Protein AF-A0A3N5IR25-F1 (afdb_monomer)

Radius of gyration: 18.7 Å; Cα contacts (8 Å, |Δi|>4): 97; chains: 1; bounding box: 36×39×48 Å

Sequence (134 aa):
MNAISKVISGLAAQNAVMKYDGFQNNNVLRTQQRTETNSFHSILKQLDGNADDSLDTRELKLGLEGFITNFIFGRDLNQDQALNAEEAGISTGAFSHLDTDSNRLVDNGEILSEAGRILDGLISILDTNNNKRL

Solvent-accessible surface area (backbone atoms only — not comparable to full-atom values): 7967 Å² total; per-residue (Å²): 134,53,54,52,58,49,49,55,53,47,52,72,69,44,86,72,78,78,83,70,98,67,82,93,58,99,79,49,63,72,56,53,55,53,50,52,54,50,50,53,52,49,50,54,57,68,34,28,79,83,71,76,78,47,45,41,61,64,33,54,48,53,45,49,53,54,50,51,54,52,52,45,66,75,39,29,83,85,69,78,75,32,26,39,66,75,52,62,70,59,57,67,71,58,46,62,65,41,23,77,85,69,79,69,40,40,40,65,67,38,52,48,52,55,54,46,53,52,48,54,54,51,45,66,68,68,32,80,81,73,76,60,52,85

Nearest PDB structures (foldseek):
  8dq2-assembly2_D  TM=6.093E-01  e=2.824E-03  Hansschlegelia quercus
  3igo-assembly1_A  TM=3.830E-01  e=8.411E-01  Cryptosporidium parvum Iowa II

Secondary structure (DSSP, 8-state):
--HHHHHHHHHHH--------S---TTTHHHHHHHHHHHHHHHHHHH-TT-SSS-BHHHHHHHHHHHHHHHHHTT-SS-SSSB-HHHHTS-HHHHHHH-SS-SS-B-HHHHHHHHHHHHHHHHHHH-TTSSSB-

Mean predicted aligned error: 12.43 Å

Foldseek 3Di:
DDPLVVVVVVVVVDPPPPDDPDDDDPVCVVVVVVVVVVVVVVLQVVLPPVPPSWHFPVSVLVSQLVVLQVLQVVQVPVPPQWAAPVSVVDDPVVQVQLPPVVPRTRHSCSSSVVVVVVSVVVQVVVVPVVPRID

Structure (mmCIF, N/CA/C/O backbone):
data_AF-A0A3N5IR25-F1
#
_entry.id   AF-A0A3N5IR25-F1
#
loop_
_atom_site.group_PDB
_atom_site.id
_atom_site.type_symbol
_atom_site.label_atom_id
_atom_site.label_alt_id
_atom_site.label_comp_id
_atom_site.label_asym_id
_atom_site.label_entity_id
_atom_site.label_seq_id
_atom_site.pdbx_PDB_ins_code
_atom_site.Cartn_x
_atom_site.Cartn_y
_atom_site.Cartn_z
_atom_site.occupancy
_atom_site.B_iso_or_equiv
_atom_site.auth_seq_id
_atom_site.auth_comp_id
_atom_site.auth_asym_id
_atom_site.auth_atom_id
_atom_site.pdbx_PDB_model_num
ATOM 1 N N . MET A 1 1 ? 18.162 -0.920 -25.385 1.00 45.53 1 MET A N 1
ATOM 2 C CA . MET A 1 1 ? 16.939 -0.093 -25.286 1.00 45.53 1 MET A CA 1
ATOM 3 C C . MET A 1 1 ? 16.157 -0.619 -24.087 1.00 45.53 1 MET A C 1
ATOM 5 O O . MET A 1 1 ? 15.631 -1.723 -24.190 1.00 45.53 1 MET A O 1
ATOM 9 N N . ASN A 1 2 ? 16.227 0.062 -22.937 1.00 46.88 2 ASN A N 1
ATOM 10 C CA . ASN A 1 2 ? 15.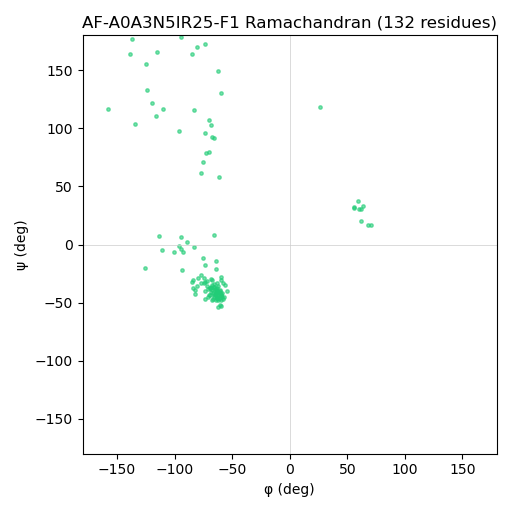586 -0.389 -21.690 1.00 46.88 2 ASN A CA 1
ATOM 11 C C . ASN A 1 2 ? 14.087 -0.029 -21.681 1.00 46.88 2 ASN A C 1
ATOM 13 O O . ASN A 1 2 ? 13.610 0.661 -22.587 1.00 46.88 2 ASN A O 1
ATOM 17 N N . ALA A 1 3 ? 13.336 -0.548 -20.712 1.00 46.53 3 ALA A N 1
ATOM 18 C CA . ALA A 1 3 ? 11.889 -0.383 -20.655 1.00 46.53 3 ALA A CA 1
ATOM 19 C C . ALA A 1 3 ? 11.463 1.079 -20.501 1.00 46.53 3 ALA A C 1
ATOM 21 O O . ALA A 1 3 ? 10.574 1.511 -21.229 1.00 46.53 3 ALA A O 1
ATOM 22 N N . ILE A 1 4 ? 12.172 1.874 -19.694 1.00 43.44 4 ILE A N 1
ATOM 23 C CA . ILE A 1 4 ? 11.947 3.323 -19.587 1.00 43.44 4 ILE A CA 1
ATOM 24 C C . ILE A 1 4 ? 12.136 4.000 -20.951 1.00 43.44 4 ILE A C 1
ATOM 26 O O . ILE A 1 4 ? 11.278 4.753 -21.401 1.00 43.44 4 ILE A O 1
ATOM 30 N N . SER A 1 5 ? 13.189 3.656 -21.693 1.00 45.19 5 SER A N 1
ATOM 31 C CA . SER A 1 5 ? 13.436 4.178 -23.041 1.00 45.19 5 SER A CA 1
ATOM 32 C C . SER A 1 5 ? 12.377 3.721 -24.062 1.00 45.19 5 SER A C 1
ATOM 34 O O . SER A 1 5 ? 11.999 4.506 -24.934 1.00 45.19 5 SER A O 1
ATOM 36 N N . LYS A 1 6 ? 11.832 2.500 -23.937 1.00 54.03 6 LYS A N 1
ATOM 37 C CA . LYS A 1 6 ? 10.699 1.996 -24.745 1.00 54.03 6 LYS A CA 1
ATOM 38 C C . LYS A 1 6 ? 9.363 2.652 -24.382 1.00 54.03 6 LYS A C 1
ATOM 40 O O . LYS A 1 6 ? 8.563 2.901 -25.276 1.00 54.03 6 LYS A O 1
ATOM 45 N N . VAL A 1 7 ? 9.130 2.965 -23.111 1.00 50.38 7 VAL A N 1
ATOM 46 C CA . VAL A 1 7 ? 7.956 3.711 -22.640 1.00 50.38 7 VAL A CA 1
ATOM 47 C C . VAL A 1 7 ? 8.039 5.164 -23.111 1.00 50.38 7 VAL A C 1
ATOM 49 O O . VAL A 1 7 ? 7.074 5.664 -23.673 1.00 50.38 7 VAL A O 1
ATOM 52 N N . ILE A 1 8 ? 9.208 5.810 -23.022 1.00 47.19 8 ILE A N 1
ATOM 53 C CA . ILE A 1 8 ? 9.453 7.165 -23.550 1.00 47.19 8 ILE A CA 1
ATOM 54 C C . ILE A 1 8 ? 9.204 7.223 -25.061 1.00 47.19 8 ILE A C 1
ATOM 56 O O . ILE A 1 8 ? 8.510 8.116 -25.545 1.00 47.19 8 ILE A O 1
ATOM 60 N N . SER A 1 9 ? 9.745 6.269 -25.822 1.00 50.62 9 SER A N 1
ATOM 61 C CA . SER A 1 9 ? 9.563 6.232 -27.279 1.00 50.62 9 SER A CA 1
ATOM 62 C C . SER A 1 9 ? 8.154 5.790 -27.692 1.00 50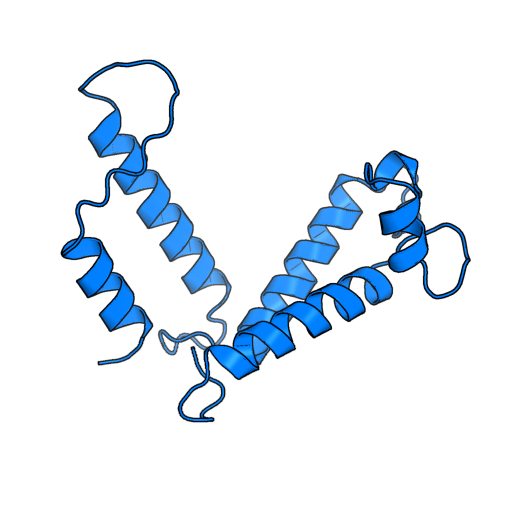.62 9 SER A C 1
ATOM 64 O O . SER A 1 9 ? 7.624 6.310 -28.671 1.00 50.62 9 SER A O 1
ATOM 66 N N . GLY A 1 10 ? 7.506 4.916 -26.920 1.00 46.06 10 GLY A N 1
ATOM 67 C CA . GLY A 1 10 ? 6.107 4.525 -27.102 1.00 46.06 10 GLY A CA 1
ATOM 68 C C . GLY A 1 10 ? 5.114 5.651 -26.799 1.00 46.06 10 GLY A C 1
ATOM 69 O O . GLY A 1 10 ? 4.179 5.848 -27.568 1.00 46.06 10 GLY A O 1
ATOM 70 N N . LEU A 1 11 ? 5.346 6.439 -25.745 1.00 45.03 11 LEU A N 1
ATOM 71 C CA . LEU A 1 11 ? 4.532 7.605 -25.373 1.00 45.03 11 LEU A CA 1
ATOM 72 C C . LEU A 1 11 ? 4.769 8.801 -26.303 1.00 45.03 11 LEU A C 1
ATOM 74 O O . LEU A 1 11 ? 3.837 9.535 -26.605 1.00 45.03 11 LEU A O 1
ATOM 78 N N . ALA A 1 12 ? 5.989 8.981 -26.816 1.00 46.03 12 ALA A N 1
ATOM 79 C CA . ALA A 1 12 ? 6.253 9.965 -27.865 1.00 46.03 12 ALA A CA 1
ATOM 80 C C . ALA A 1 12 ? 5.602 9.574 -29.208 1.00 46.03 12 ALA A C 1
ATOM 82 O O . ALA A 1 12 ? 5.237 10.449 -29.994 1.00 46.03 12 ALA A O 1
ATOM 83 N N . ALA A 1 13 ? 5.453 8.271 -29.477 1.00 44.28 13 ALA A N 1
ATOM 84 C CA . ALA A 1 13 ? 4.816 7.748 -30.687 1.00 44.28 13 ALA A CA 1
ATOM 85 C C . ALA A 1 13 ? 3.282 7.679 -30.583 1.00 44.28 13 ALA A C 1
ATOM 87 O O . ALA A 1 13 ? 2.588 7.837 -31.589 1.00 44.28 13 ALA A O 1
ATOM 88 N N . GLN A 1 14 ? 2.735 7.473 -29.385 1.00 41.06 14 GLN A N 1
ATOM 89 C CA . GLN A 1 14 ? 1.304 7.534 -29.126 1.00 41.06 14 GLN A CA 1
ATOM 90 C C . GLN A 1 14 ? 0.942 8.919 -28.591 1.00 41.06 14 GLN A C 1
ATOM 92 O O . GLN A 1 14 ? 0.987 9.173 -27.393 1.00 41.06 14 GLN A O 1
ATOM 97 N N . ASN A 1 15 ? 0.460 9.791 -29.482 1.00 42.94 15 ASN A N 1
ATOM 98 C CA . ASN A 1 15 ? -0.445 10.889 -29.126 1.00 42.94 15 ASN A CA 1
ATOM 99 C C . ASN A 1 15 ? -1.762 10.316 -28.543 1.00 42.94 15 ASN A C 1
ATOM 101 O O . ASN A 1 15 ? -2.840 10.516 -29.103 1.00 42.94 15 ASN A O 1
ATOM 105 N N . ALA A 1 16 ? -1.687 9.530 -27.468 1.00 39.28 16 ALA A N 1
ATOM 106 C CA . ALA A 1 16 ? -2.829 8.948 -26.796 1.00 39.28 16 ALA A CA 1
ATOM 107 C C . ALA A 1 16 ? -3.522 10.066 -26.020 1.00 39.28 16 ALA A C 1
ATOM 109 O O . ALA A 1 16 ? -3.131 10.450 -24.920 1.00 39.28 16 ALA A O 1
ATOM 110 N N . VAL A 1 17 ? -4.549 10.627 -26.652 1.00 39.28 17 VAL A N 1
ATOM 111 C CA . VAL A 1 17 ? -5.531 11.491 -26.009 1.00 39.28 17 VAL A CA 1
ATOM 112 C C . VAL A 1 17 ? -6.301 10.624 -25.011 1.00 39.28 17 VAL A C 1
ATOM 114 O O . VAL A 1 17 ? -7.292 9.991 -25.375 1.00 39.28 17 VAL A O 1
ATOM 117 N N . MET A 1 18 ? -5.852 10.563 -23.756 1.00 38.09 18 MET A N 1
ATOM 118 C CA . MET A 1 18 ? -6.741 10.151 -22.673 1.00 38.09 18 MET A CA 1
ATOM 119 C C . MET A 1 18 ? -7.756 11.275 -22.474 1.00 38.09 18 MET A C 1
ATOM 121 O O . MET A 1 18 ? -7.422 12.371 -22.027 1.00 38.09 18 MET A O 1
ATOM 125 N N . LYS A 1 19 ? -8.996 11.023 -22.905 1.00 34.12 19 LYS A N 1
ATOM 126 C CA . LYS A 1 19 ? -10.120 11.935 -22.700 1.00 34.12 19 LYS A CA 1
ATOM 127 C C . LYS A 1 19 ? -10.452 11.974 -21.212 1.00 34.12 19 LYS A C 1
ATOM 129 O O . LYS A 1 19 ? -11.080 11.059 -20.692 1.00 34.12 19 LYS A O 1
ATOM 134 N N . TYR A 1 20 ? -10.038 13.046 -20.555 1.00 35.72 20 TYR A N 1
ATOM 135 C CA . TYR A 1 20 ? -10.659 13.498 -19.323 1.00 35.72 20 TYR A CA 1
ATOM 136 C C . TYR A 1 20 ? -11.891 14.331 -19.702 1.00 35.72 20 TYR A C 1
ATOM 138 O O . TYR A 1 20 ? -11.758 15.371 -20.351 1.00 35.72 20 TYR A O 1
ATOM 146 N N . ASP A 1 21 ? -13.089 13.869 -19.337 1.00 36.28 21 ASP A N 1
ATOM 147 C CA . ASP A 1 21 ? -14.335 14.629 -19.499 1.00 36.28 21 ASP A CA 1
ATOM 148 C C . ASP A 1 21 ? -14.413 15.730 -18.428 1.00 36.28 21 ASP A C 1
ATOM 150 O O . ASP A 1 21 ? -15.187 15.679 -17.475 1.00 36.28 21 ASP A O 1
ATOM 154 N N . GLY A 1 22 ? -13.568 16.746 -18.587 1.00 37.72 22 GLY A N 1
ATOM 155 C CA . GLY A 1 22 ? -13.578 17.975 -17.808 1.00 37.72 22 GLY A CA 1
ATOM 156 C C . GLY A 1 22 ? -13.435 19.171 -18.739 1.00 37.72 22 GLY A C 1
ATOM 157 O O . GLY A 1 22 ? -12.356 19.416 -19.261 1.00 37.72 22 GLY A O 1
ATOM 158 N N . PHE A 1 23 ? -14.560 19.856 -18.960 1.00 35.25 23 PHE A N 1
ATOM 159 C CA . PHE A 1 23 ? -14.772 21.166 -19.595 1.00 35.25 23 PHE A CA 1
ATOM 160 C C . PHE A 1 23 ? -13.751 21.683 -20.631 1.00 35.25 23 PHE A C 1
ATOM 162 O O . PHE A 1 23 ? -12.603 22.019 -20.353 1.00 35.25 23 PHE A O 1
ATOM 169 N N . GLN A 1 24 ? -14.268 21.870 -21.847 1.00 42.12 24 GLN A N 1
ATOM 170 C CA . GLN A 1 24 ? -13.553 22.324 -23.034 1.00 42.12 24 GLN A CA 1
ATOM 171 C C . GLN A 1 24 ? -12.907 23.712 -22.897 1.00 42.12 24 GLN A C 1
ATOM 173 O O . GLN A 1 24 ? -13.582 24.696 -22.607 1.00 42.12 24 GLN A O 1
ATOM 178 N N . ASN A 1 25 ? -11.623 23.805 -23.258 1.00 34.69 25 ASN A N 1
ATOM 179 C CA . ASN A 1 25 ? -11.061 24.967 -23.950 1.00 34.69 25 ASN A CA 1
ATOM 180 C C . ASN A 1 25 ? -9.774 24.567 -24.694 1.00 34.69 25 ASN A C 1
ATOM 182 O O . ASN A 1 25 ? -8.771 24.184 -24.090 1.00 34.69 25 ASN A O 1
ATOM 186 N N . ASN A 1 26 ? -9.795 24.669 -26.025 1.00 35.59 26 ASN A N 1
ATOM 187 C CA . ASN A 1 26 ? -8.818 24.083 -26.961 1.00 35.59 26 ASN A CA 1
ATOM 188 C C . ASN A 1 26 ? -7.373 24.638 -26.890 1.00 35.59 26 ASN A C 1
ATOM 190 O O . ASN A 1 26 ? -6.541 24.257 -27.708 1.00 35.59 26 ASN A O 1
ATOM 194 N N . ASN A 1 27 ? -7.043 25.480 -25.904 1.00 37.38 27 ASN A N 1
ATOM 195 C CA . ASN A 1 27 ? -5.682 25.967 -25.629 1.00 37.38 27 ASN A CA 1
ATOM 196 C C . ASN A 1 27 ? -5.063 25.420 -24.325 1.00 37.38 27 ASN A C 1
ATOM 198 O O . ASN A 1 27 ? -3.889 25.669 -24.067 1.00 37.38 27 ASN A O 1
ATOM 202 N N . VAL A 1 28 ? -5.809 24.655 -23.520 1.00 40.16 28 VAL A N 1
ATOM 203 C CA . VAL A 1 28 ? 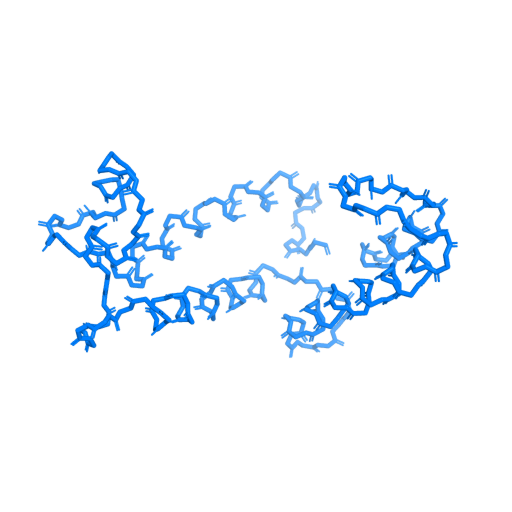-5.342 24.106 -22.226 1.00 40.16 28 VAL A CA 1
ATOM 204 C C . VAL A 1 28 ? -4.754 22.688 -22.367 1.00 40.16 28 VAL A C 1
ATOM 206 O O . VAL A 1 28 ? -3.904 22.273 -21.578 1.00 40.16 28 VAL A O 1
ATOM 209 N N . LEU A 1 29 ? -5.123 21.975 -23.435 1.00 35.34 29 LEU A N 1
ATOM 210 C CA . LEU A 1 29 ? -4.743 20.577 -23.687 1.00 35.34 29 LEU A CA 1
ATOM 211 C C . LEU A 1 29 ? -3.229 20.352 -23.851 1.00 35.34 29 LEU A C 1
ATOM 213 O O . LEU A 1 29 ? -2.710 19.343 -23.388 1.00 35.34 29 LEU A O 1
ATOM 217 N N . ARG A 1 30 ? -2.488 21.292 -24.457 1.00 38.75 30 ARG A N 1
ATOM 218 C CA . ARG A 1 30 ? -1.022 21.160 -24.613 1.00 38.75 30 ARG A CA 1
ATOM 219 C C . ARG A 1 30 ? -0.258 21.388 -23.309 1.00 38.75 30 ARG A C 1
ATOM 221 O O . ARG A 1 30 ? 0.839 20.859 -23.137 1.00 38.75 30 ARG A O 1
ATOM 228 N N . THR A 1 31 ? -0.812 22.197 -22.414 1.00 37.50 31 THR A N 1
ATOM 229 C CA . THR A 1 31 ? -0.172 22.573 -21.152 1.00 37.50 31 THR A CA 1
ATOM 230 C C . THR A 1 31 ? -0.377 21.488 -20.103 1.00 37.50 31 THR A C 1
ATOM 232 O O . THR A 1 31 ? 0.586 21.115 -19.448 1.00 37.50 31 THR A O 1
ATOM 235 N N . GLN A 1 32 ? -1.579 20.911 -20.000 1.00 36.75 32 GLN A N 1
ATOM 236 C CA . GLN A 1 32 ? -1.870 19.816 -19.061 1.00 36.75 32 GLN A CA 1
ATOM 237 C C . GLN A 1 32 ? -1.081 18.536 -19.378 1.00 36.75 32 GLN A C 1
ATOM 239 O O . GLN A 1 32 ? -0.463 17.967 -18.484 1.00 36.75 32 GLN A O 1
ATOM 244 N N . GLN A 1 33 ? -0.983 18.159 -20.656 1.00 35.78 33 GLN A N 1
ATOM 245 C CA . GLN A 1 33 ? -0.264 16.955 -21.093 1.00 35.78 33 GLN A CA 1
ATOM 246 C C . GLN A 1 33 ? 1.247 17.021 -20.777 1.00 35.78 33 GLN A C 1
ATOM 248 O O . GLN A 1 33 ? 1.853 16.035 -20.360 1.00 35.78 33 GLN A O 1
ATOM 253 N N . ARG A 1 34 ? 1.867 18.208 -20.898 1.00 41.34 34 ARG A N 1
ATOM 254 C CA . ARG A 1 34 ? 3.256 18.442 -20.456 1.00 41.34 34 ARG A CA 1
ATOM 255 C C . ARG A 1 34 ? 3.410 18.367 -18.938 1.00 41.34 34 ARG A C 1
ATOM 257 O O . ARG A 1 34 ? 4.413 17.837 -18.471 1.00 41.34 34 ARG A O 1
ATOM 264 N N . THR A 1 35 ? 2.447 18.878 -18.175 1.00 46.16 35 THR A N 1
ATOM 265 C CA . THR A 1 35 ? 2.488 18.838 -16.706 1.00 46.16 35 THR A CA 1
ATOM 266 C C . THR A 1 35 ? 2.383 17.405 -16.187 1.00 46.16 35 THR A C 1
ATOM 268 O O . THR A 1 35 ? 3.168 17.030 -15.325 1.00 46.16 35 THR A O 1
ATOM 271 N N . GLU A 1 36 ? 1.505 16.586 -16.772 1.00 43.81 36 GLU A N 1
ATOM 272 C CA . GLU A 1 36 ? 1.321 15.175 -16.397 1.00 43.81 36 GLU A CA 1
ATOM 273 C C . GLU A 1 36 ? 2.517 14.291 -16.777 1.00 43.81 36 GLU A C 1
ATOM 275 O O . GLU A 1 36 ? 2.926 13.414 -16.015 1.00 43.81 36 GLU A O 1
ATOM 280 N N . THR A 1 37 ? 3.142 14.552 -17.931 1.00 48.66 37 THR A N 1
ATOM 281 C CA . THR A 1 37 ? 4.347 13.809 -18.340 1.00 48.66 37 THR A CA 1
ATOM 282 C C . THR A 1 37 ? 5.528 14.174 -17.437 1.00 48.66 37 THR A C 1
ATOM 284 O O . THR A 1 37 ? 6.308 13.308 -17.048 1.00 48.66 37 THR A O 1
ATOM 287 N N . ASN A 1 38 ? 5.629 15.447 -17.036 1.00 53.69 38 ASN A N 1
ATOM 288 C CA . ASN A 1 38 ? 6.629 15.899 -16.074 1.00 53.69 38 ASN A CA 1
ATOM 289 C C . ASN A 1 38 ? 6.371 15.339 -14.667 1.00 53.69 38 ASN A C 1
ATOM 291 O O . ASN A 1 38 ? 7.336 14.991 -13.990 1.00 53.69 38 ASN A O 1
ATOM 295 N N . SER A 1 39 ? 5.110 15.208 -14.232 1.00 65.75 39 SER A N 1
ATOM 296 C CA . SER A 1 39 ? 4.785 14.627 -12.925 1.00 65.75 39 SER A CA 1
ATOM 297 C C . SER A 1 39 ? 5.055 13.126 -12.891 1.00 65.75 39 SER A C 1
ATOM 299 O O . SER A 1 39 ? 5.683 12.652 -11.950 1.00 65.75 39 SER A O 1
ATOM 301 N N . PHE A 1 40 ? 4.688 12.381 -13.937 1.00 63.91 40 PHE A N 1
ATOM 302 C CA . PHE A 1 40 ? 4.971 10.946 -14.006 1.00 63.91 40 PHE A CA 1
ATOM 303 C C . PHE A 1 40 ? 6.479 10.670 -14.089 1.00 63.91 40 PHE A C 1
ATOM 305 O O . PHE A 1 40 ? 7.003 9.848 -13.344 1.00 63.91 40 PHE A O 1
ATOM 312 N N . HIS A 1 41 ? 7.207 11.436 -14.908 1.00 65.56 41 HIS A N 1
ATOM 313 C CA . HIS A 1 41 ? 8.672 11.374 -14.974 1.00 65.56 41 HIS A CA 1
ATOM 314 C C . HIS A 1 41 ? 9.335 11.716 -13.638 1.00 65.56 41 HIS A C 1
ATOM 316 O O . HIS A 1 41 ? 10.314 11.084 -13.248 1.00 65.56 41 HIS A O 1
ATOM 322 N N . SER A 1 42 ? 8.799 12.704 -12.915 1.00 71.00 42 SER A N 1
ATOM 323 C CA . SER A 1 42 ? 9.315 13.065 -11.594 1.00 71.00 42 SER A CA 1
ATOM 324 C C . SER A 1 42 ? 9.106 11.953 -10.568 1.00 71.00 42 SER A C 1
ATOM 326 O O . SER A 1 42 ? 10.007 11.708 -9.776 1.00 71.00 42 SER A O 1
ATOM 328 N N . ILE A 1 43 ? 7.979 11.237 -10.635 1.00 73.88 43 ILE A N 1
ATOM 329 C CA . ILE A 1 43 ? 7.692 10.095 -9.761 1.00 73.88 43 ILE A CA 1
ATOM 330 C C . ILE A 1 43 ? 8.657 8.947 -10.062 1.00 73.88 43 ILE A C 1
ATOM 332 O O . ILE A 1 43 ? 9.274 8.425 -9.142 1.00 73.88 43 ILE A O 1
ATOM 336 N N . LEU A 1 44 ? 8.864 8.595 -11.337 1.00 77.56 44 LEU A N 1
ATOM 337 C CA . LEU A 1 44 ? 9.816 7.538 -11.706 1.00 77.56 44 LEU A CA 1
ATOM 338 C C . LEU A 1 44 ? 11.234 7.857 -11.213 1.00 77.56 44 LEU A C 1
ATOM 340 O O . LEU A 1 44 ? 11.890 6.993 -10.649 1.00 77.56 44 LEU A O 1
ATOM 344 N N . LYS A 1 45 ? 11.672 9.115 -11.342 1.00 78.00 45 LYS A N 1
ATOM 345 C CA . LYS A 1 45 ? 12.970 9.569 -10.821 1.00 78.00 45 LYS A CA 1
ATOM 346 C C . LYS A 1 45 ? 13.071 9.581 -9.300 1.00 78.00 45 LYS A C 1
ATOM 348 O O . LYS A 1 45 ? 14.166 9.459 -8.773 1.00 78.00 45 LYS A O 1
ATOM 353 N N . GLN A 1 46 ? 11.966 9.811 -8.597 1.00 80.44 46 GLN A N 1
ATOM 354 C CA . GLN A 1 46 ? 11.942 9.735 -7.135 1.00 80.44 46 GLN A CA 1
ATOM 355 C C . GLN A 1 46 ? 12.045 8.288 -6.648 1.00 80.44 46 GLN A C 1
ATOM 357 O O . GLN A 1 46 ? 12.589 8.053 -5.573 1.00 80.44 46 GLN A O 1
ATOM 362 N N . LEU A 1 47 ? 11.519 7.343 -7.429 1.00 83.88 47 LEU A N 1
ATOM 363 C CA . LEU A 1 47 ? 11.570 5.916 -7.130 1.00 83.88 47 LEU A CA 1
ATOM 364 C C . LEU A 1 47 ? 12.918 5.285 -7.497 1.00 83.88 47 LEU A C 1
ATOM 366 O O . LEU A 1 47 ? 13.383 4.421 -6.761 1.00 83.88 47 LEU A O 1
ATOM 370 N N . ASP A 1 48 ? 13.552 5.734 -8.584 1.00 84.56 48 ASP A N 1
ATOM 371 C CA . ASP A 1 48 ? 14.886 5.303 -9.029 1.00 84.56 48 ASP A CA 1
ATOM 372 C C . ASP A 1 48 ? 15.980 5.817 -8.072 1.00 84.56 48 ASP A C 1
ATOM 374 O O . ASP A 1 48 ? 16.639 6.839 -8.288 1.00 84.56 48 ASP A O 1
ATOM 378 N N . GLY A 1 49 ? 16.134 5.120 -6.947 1.00 85.38 49 GLY A N 1
ATOM 379 C CA . GLY A 1 49 ? 17.058 5.493 -5.882 1.00 85.38 49 GLY A CA 1
ATOM 380 C C . GLY A 1 49 ? 18.525 5.246 -6.229 1.00 85.38 49 GLY A C 1
ATOM 381 O O . GLY A 1 49 ? 19.403 5.791 -5.555 1.00 85.38 49 GLY A O 1
ATOM 382 N N . ASN A 1 50 ? 18.811 4.421 -7.239 1.00 87.00 50 ASN A N 1
ATOM 383 C CA . ASN A 1 50 ? 20.174 4.123 -7.676 1.00 87.00 50 ASN A CA 1
ATOM 384 C C . ASN A 1 50 ? 20.607 4.920 -8.934 1.00 87.00 50 ASN A C 1
ATOM 386 O O . ASN A 1 50 ? 21.793 4.896 -9.277 1.00 87.00 50 ASN A O 1
ATOM 390 N N . ALA A 1 51 ? 19.681 5.670 -9.542 1.00 86.75 51 ALA A N 1
ATOM 391 C CA . ALA A 1 51 ? 19.857 6.487 -10.740 1.00 86.75 51 ALA A CA 1
ATOM 392 C C . ALA A 1 51 ? 20.320 5.690 -11.975 1.00 86.75 51 ALA A C 1
ATOM 394 O O . ALA A 1 51 ? 21.152 6.172 -12.753 1.00 86.75 51 ALA A O 1
ATOM 395 N N . ASP A 1 52 ? 19.817 4.464 -12.144 1.00 86.12 52 ASP A N 1
ATOM 396 C CA . ASP A 1 52 ? 20.148 3.583 -13.271 1.00 86.12 52 ASP A CA 1
ATOM 397 C C . ASP A 1 52 ? 19.163 3.669 -14.453 1.00 86.12 52 ASP A C 1
ATOM 399 O O . ASP A 1 52 ? 19.302 2.923 -15.434 1.00 86.12 52 ASP A O 1
ATOM 403 N N . ASP A 1 53 ? 18.212 4.608 -14.390 1.00 82.94 53 ASP A N 1
ATOM 404 C CA . ASP A 1 53 ? 17.150 4.822 -15.374 1.00 82.94 53 ASP A CA 1
ATOM 405 C C . ASP A 1 53 ? 16.310 3.546 -15.618 1.00 82.94 53 ASP A C 1
ATOM 407 O O . ASP A 1 53 ? 15.818 3.302 -16.732 1.00 82.94 53 ASP A O 1
ATOM 411 N N . SER A 1 54 ? 16.151 2.707 -14.592 1.00 83.19 54 SER A N 1
ATOM 412 C CA . SER A 1 54 ? 15.205 1.592 -14.515 1.00 83.19 54 SER A CA 1
ATOM 413 C C . SER A 1 54 ? 14.563 1.533 -13.128 1.00 83.19 54 SER A C 1
ATOM 415 O O . SER A 1 54 ? 15.023 2.191 -12.207 1.00 83.19 54 SER A O 1
ATOM 417 N N . LEU A 1 55 ? 13.459 0.793 -12.994 1.00 85.44 55 LEU A N 1
ATOM 418 C CA . LEU A 1 55 ? 12.882 0.513 -11.681 1.00 85.44 55 LEU A CA 1
ATOM 419 C C . LEU A 1 55 ? 13.090 -0.955 -11.347 1.00 85.44 55 LEU A C 1
ATOM 421 O O . LEU A 1 55 ? 12.573 -1.850 -12.026 1.00 85.44 55 LEU A O 1
ATOM 425 N N . ASP A 1 56 ? 13.853 -1.197 -10.289 1.00 87.38 56 ASP A N 1
ATOM 426 C CA . ASP A 1 56 ? 13.996 -2.520 -9.707 1.00 87.38 56 ASP A CA 1
ATOM 427 C C . ASP A 1 56 ? 12.863 -2.824 -8.703 1.00 87.38 56 ASP A C 1
ATOM 429 O O . ASP A 1 56 ? 12.115 -1.960 -8.236 1.00 87.38 56 ASP A O 1
ATOM 433 N N . THR A 1 57 ? 12.709 -4.106 -8.366 1.00 86.06 57 THR A N 1
ATOM 434 C CA . THR A 1 57 ? 11.679 -4.551 -7.408 1.00 86.06 57 THR A CA 1
ATOM 435 C C . THR A 1 57 ? 11.807 -3.870 -6.038 1.00 86.06 57 THR A C 1
ATOM 437 O O . THR A 1 57 ? 10.807 -3.649 -5.357 1.00 86.06 57 THR A O 1
ATOM 440 N N . ARG A 1 58 ? 13.028 -3.551 -5.601 1.00 88.69 58 ARG A N 1
ATOM 441 C CA . ARG A 1 58 ? 13.287 -2.922 -4.300 1.00 88.69 58 ARG A CA 1
ATOM 442 C C . ARG A 1 58 ? 12.863 -1.453 -4.322 1.00 88.69 58 ARG A C 1
ATOM 444 O O . ARG A 1 58 ? 12.267 -1.001 -3.354 1.00 88.69 58 ARG A O 1
ATOM 451 N N . GLU A 1 59 ? 13.110 -0.734 -5.406 1.00 88.38 59 GLU A N 1
ATOM 452 C CA . GLU A 1 59 ? 12.693 0.662 -5.595 1.00 88.38 59 GLU A CA 1
ATOM 453 C C . GLU A 1 59 ? 11.172 0.813 -5.586 1.00 88.38 59 GLU A C 1
ATOM 455 O O . GLU A 1 59 ? 10.632 1.694 -4.916 1.00 88.38 59 GLU A O 1
ATOM 460 N N . LEU A 1 60 ? 10.461 -0.116 -6.228 1.00 88.56 60 LEU A N 1
ATOM 461 C CA . LEU A 1 60 ? 8.998 -0.167 -6.168 1.00 88.56 60 LEU A CA 1
ATOM 462 C C . LEU A 1 60 ? 8.484 -0.434 -4.747 1.00 88.56 60 LEU A C 1
ATOM 464 O O . LEU A 1 60 ? 7.516 0.198 -4.323 1.00 88.56 60 LEU A O 1
ATOM 468 N N . LYS A 1 61 ? 9.135 -1.336 -3.998 1.00 88.56 61 LYS A N 1
ATOM 469 C CA . LYS A 1 61 ? 8.767 -1.635 -2.602 1.00 88.56 61 LYS A CA 1
ATOM 470 C C . LYS A 1 61 ? 9.000 -0.441 -1.679 1.00 88.56 61 LYS A C 1
ATOM 472 O O . LYS A 1 61 ? 8.099 -0.084 -0.932 1.00 88.56 61 LYS A O 1
ATOM 477 N N . LEU A 1 62 ? 10.143 0.233 -1.796 1.00 87.50 62 LEU A N 1
ATOM 478 C CA . LEU A 1 62 ? 10.432 1.450 -1.029 1.00 87.50 62 LEU A CA 1
ATOM 479 C C . LEU A 1 62 ? 9.438 2.577 -1.347 1.00 87.50 62 LEU A C 1
ATOM 481 O O . LEU A 1 62 ? 8.968 3.274 -0.448 1.00 87.50 62 LEU A O 1
ATOM 485 N N . GLY A 1 63 ? 9.076 2.733 -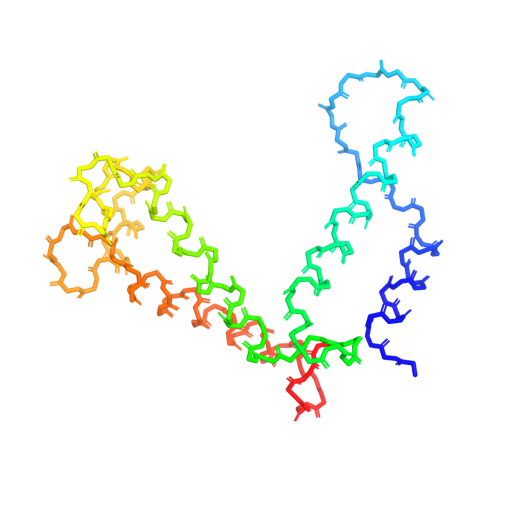2.623 1.00 86.06 63 GLY A N 1
ATOM 486 C CA . GLY A 1 63 ? 8.032 3.664 -3.042 1.00 86.06 63 GLY A CA 1
ATOM 487 C C . GLY A 1 63 ? 6.676 3.367 -2.411 1.00 86.06 63 GLY A C 1
ATOM 488 O O . GLY A 1 63 ? 5.999 4.276 -1.929 1.00 86.06 63 GLY A O 1
ATOM 489 N N . LEU A 1 64 ? 6.295 2.089 -2.394 1.00 86.44 64 LEU A N 1
ATOM 490 C CA . LEU A 1 64 ? 5.058 1.621 -1.783 1.00 86.44 64 LEU A CA 1
ATOM 491 C C . LEU A 1 64 ? 5.038 1.879 -0.268 1.00 86.44 64 LEU A C 1
ATOM 493 O O . LEU A 1 64 ? 4.060 2.427 0.234 1.00 86.44 64 LEU A O 1
ATOM 497 N N . GLU A 1 65 ? 6.122 1.564 0.445 1.00 88.25 65 GLU A N 1
ATOM 498 C CA . GLU A 1 65 ? 6.275 1.844 1.882 1.00 88.25 65 GLU A CA 1
ATOM 499 C C . GLU A 1 65 ? 6.115 3.342 2.190 1.00 88.25 65 GLU A C 1
ATOM 501 O O . GLU A 1 65 ? 5.378 3.733 3.104 1.00 88.25 65 GLU A O 1
ATOM 506 N N . GLY A 1 66 ? 6.756 4.201 1.392 1.00 84.00 66 GLY A N 1
ATOM 507 C CA . GLY A 1 66 ? 6.641 5.653 1.528 1.00 84.00 66 GLY A CA 1
ATOM 508 C C . GLY A 1 66 ? 5.224 6.164 1.257 1.00 84.00 66 GLY A C 1
ATOM 509 O O . GLY A 1 66 ? 4.715 7.013 1.992 1.00 84.00 66 GLY A O 1
ATOM 510 N N . PHE A 1 67 ? 4.556 5.628 0.232 1.00 85.88 67 PHE A N 1
ATOM 511 C CA . PHE A 1 67 ? 3.165 5.962 -0.068 1.00 85.88 67 PHE A CA 1
ATOM 512 C C . PHE A 1 67 ? 2.224 5.573 1.079 1.00 85.88 67 PHE A C 1
ATOM 514 O O . PHE A 1 67 ? 1.428 6.406 1.508 1.00 85.88 67 PHE A O 1
ATOM 521 N N . ILE A 1 68 ? 2.340 4.349 1.602 1.00 85.62 68 ILE A N 1
ATOM 522 C CA . ILE A 1 68 ? 1.502 3.848 2.703 1.00 85.62 68 ILE A CA 1
ATOM 523 C C . ILE A 1 68 ? 1.709 4.687 3.963 1.00 85.62 68 ILE A C 1
ATOM 525 O O . ILE A 1 68 ? 0.739 5.103 4.592 1.00 85.62 68 ILE A O 1
ATOM 529 N N . THR A 1 69 ? 2.961 5.009 4.290 1.00 84.75 69 THR A N 1
ATOM 530 C CA . THR A 1 69 ? 3.286 5.854 5.447 1.00 84.75 69 THR A CA 1
ATOM 531 C C . THR A 1 69 ? 2.609 7.223 5.346 1.00 84.75 69 THR A C 1
ATOM 533 O O . THR A 1 69 ? 1.968 7.672 6.295 1.00 84.75 69 THR A O 1
ATOM 536 N N . ASN A 1 70 ? 2.684 7.869 4.177 1.00 85.25 70 ASN A N 1
ATOM 537 C CA . ASN A 1 70 ? 2.018 9.153 3.942 1.00 85.25 70 ASN A CA 1
ATOM 538 C C . ASN A 1 70 ? 0.488 9.031 3.936 1.00 85.25 70 ASN A C 1
ATOM 540 O O . ASN A 1 70 ? -0.204 9.949 4.373 1.00 85.25 70 ASN A O 1
ATOM 544 N N . PHE A 1 71 ? -0.042 7.913 3.435 1.00 87.62 71 PHE A N 1
ATOM 545 C CA . PHE A 1 71 ? -1.474 7.636 3.421 1.00 87.62 71 PHE A CA 1
ATOM 546 C C . PHE A 1 71 ? -2.041 7.512 4.839 1.00 87.62 71 PHE A C 1
ATOM 548 O O . PHE A 1 71 ? -3.047 8.158 5.127 1.00 87.62 71 PHE A O 1
ATOM 555 N N . ILE A 1 72 ? -1.380 6.744 5.715 1.00 87.81 72 ILE A N 1
ATOM 556 C CA . ILE A 1 72 ? -1.764 6.619 7.127 1.00 87.81 72 ILE A CA 1
ATOM 557 C C . ILE A 1 72 ? -1.657 7.984 7.801 1.00 87.81 72 ILE A C 1
ATOM 559 O O . ILE A 1 72 ? -2.654 8.487 8.300 1.00 87.81 72 ILE A O 1
ATOM 563 N N . PHE A 1 73 ? -0.502 8.650 7.711 1.00 85.62 73 PHE A N 1
ATOM 564 C CA . PHE A 1 73 ? -0.293 9.956 8.345 1.00 85.62 73 PHE A CA 1
ATOM 565 C C . PHE A 1 73 ? -1.321 11.019 7.918 1.00 85.62 73 PHE A C 1
ATOM 567 O O . PHE A 1 73 ? -1.708 11.872 8.710 1.00 85.62 73 PHE A O 1
ATOM 574 N N . GLY A 1 74 ? -1.776 10.987 6.663 1.00 86.88 74 GLY A N 1
ATOM 575 C CA . GLY A 1 74 ? -2.772 11.930 6.154 1.00 86.88 74 GLY A CA 1
ATOM 576 C C . GLY A 1 74 ? -4.209 11.673 6.623 1.00 86.88 74 GLY A C 1
ATOM 577 O O . GLY A 1 74 ? -5.069 12.522 6.385 1.00 86.88 74 GLY A O 1
ATOM 578 N N . ARG A 1 75 ? -4.488 10.515 7.232 1.00 91.94 75 ARG A N 1
ATOM 579 C CA . ARG A 1 75 ? -5.838 10.070 7.623 1.00 91.94 75 ARG A CA 1
ATOM 580 C C . ARG A 1 75 ? -5.975 9.687 9.089 1.00 91.94 75 ARG A C 1
ATOM 582 O O . ARG A 1 75 ? -7.097 9.684 9.575 1.00 91.94 75 ARG A O 1
ATOM 589 N N . ASP A 1 76 ? -4.869 9.394 9.751 1.00 93.88 76 ASP A N 1
ATOM 590 C CA . ASP A 1 76 ? -4.768 9.105 11.175 1.00 93.88 76 ASP A CA 1
ATOM 591 C C . ASP A 1 76 ? -5.076 10.382 11.980 1.00 93.88 76 ASP A C 1
ATOM 593 O O . ASP A 1 76 ? -4.226 11.257 12.179 1.00 93.88 76 ASP A O 1
ATOM 597 N N . LEU A 1 77 ? -6.346 10.546 12.363 1.00 93.50 77 LEU A N 1
ATOM 598 C CA . LEU A 1 77 ? -6.832 11.750 13.038 1.00 93.50 77 LEU A CA 1
ATOM 599 C C . LEU A 1 77 ? -6.488 11.728 14.527 1.00 93.50 77 LEU A C 1
ATOM 601 O O . LEU A 1 77 ? -6.349 12.791 15.141 1.00 93.50 77 LEU A O 1
ATOM 605 N N . ASN A 1 78 ? -6.389 10.534 15.112 1.00 93.75 78 ASN A N 1
ATOM 606 C CA . ASN A 1 78 ? -6.117 10.335 16.532 1.00 93.75 78 ASN A CA 1
ATOM 607 C C . ASN A 1 78 ? -4.613 10.159 16.849 1.00 93.75 78 ASN A C 1
ATOM 609 O O . ASN A 1 78 ? -4.246 10.205 18.025 1.00 93.75 78 ASN A O 1
ATOM 613 N N . GLN A 1 79 ? -3.763 10.074 15.822 1.00 95.19 79 GLN A N 1
ATOM 614 C CA . GLN A 1 79 ? -2.304 9.946 15.878 1.00 95.19 79 GLN A CA 1
ATOM 615 C C . GLN A 1 79 ? -1.820 8.644 16.531 1.00 95.19 79 GLN A C 1
ATOM 617 O O . GLN A 1 79 ? -0.779 8.636 17.199 1.00 95.19 79 GLN A O 1
ATOM 622 N N . ASP A 1 80 ? -2.567 7.551 16.361 1.00 95.56 80 ASP A N 1
ATOM 623 C CA . ASP A 1 80 ? -2.200 6.229 16.878 1.00 95.56 80 ASP A CA 1
ATOM 624 C C . ASP A 1 80 ? -1.343 5.393 15.910 1.00 95.56 80 ASP A C 1
ATOM 626 O O . ASP A 1 80 ? -0.910 4.295 16.262 1.00 95.56 80 AS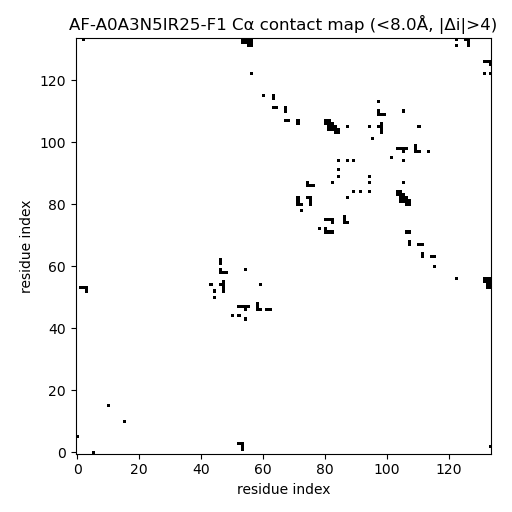P A O 1
ATOM 630 N N . GLN A 1 81 ? -0.993 5.967 14.752 1.00 94.62 81 GLN A N 1
ATOM 631 C CA . GLN A 1 81 ? -0.198 5.369 13.677 1.00 94.62 81 GLN A CA 1
ATOM 632 C C . GLN A 1 81 ? -0.893 4.217 12.942 1.00 94.62 81 GLN A C 1
ATOM 634 O O . GLN A 1 81 ? -0.237 3.475 12.204 1.00 94.62 81 GLN A O 1
ATOM 639 N N . ALA A 1 82 ? -2.207 4.091 13.091 1.00 96.44 82 ALA A N 1
ATOM 640 C CA . ALA A 1 82 ? -3.035 3.155 12.358 1.00 96.44 82 ALA A CA 1
ATOM 641 C C . ALA A 1 82 ? -4.333 3.841 11.906 1.00 96.44 82 ALA A C 1
ATOM 643 O O . ALA A 1 82 ? -4.547 5.029 12.128 1.00 96.44 82 ALA A O 1
ATOM 644 N N . LEU A 1 83 ? -5.171 3.114 11.167 1.00 97.12 83 LEU A N 1
ATOM 645 C CA . LEU A 1 83 ? -6.447 3.632 10.684 1.00 97.12 83 LEU A CA 1
ATOM 646 C C . LEU A 1 83 ? -7.587 2.795 11.236 1.00 97.12 83 LEU A C 1
ATOM 648 O O . LEU A 1 83 ? -7.691 1.604 10.947 1.00 97.12 83 LEU A O 1
ATOM 652 N N . ASN A 1 84 ? -8.505 3.424 11.957 1.00 97.31 84 ASN A N 1
ATOM 653 C CA . ASN A 1 84 ? -9.793 2.801 12.227 1.00 97.31 84 ASN A CA 1
ATOM 654 C C . ASN A 1 84 ? -10.683 2.799 10.960 1.00 97.31 84 ASN A C 1
ATOM 656 O O . ASN A 1 84 ? -10.358 3.391 9.927 1.00 97.31 84 ASN A O 1
ATOM 660 N N . ALA A 1 85 ? -11.836 2.126 11.022 1.00 94.06 85 ALA 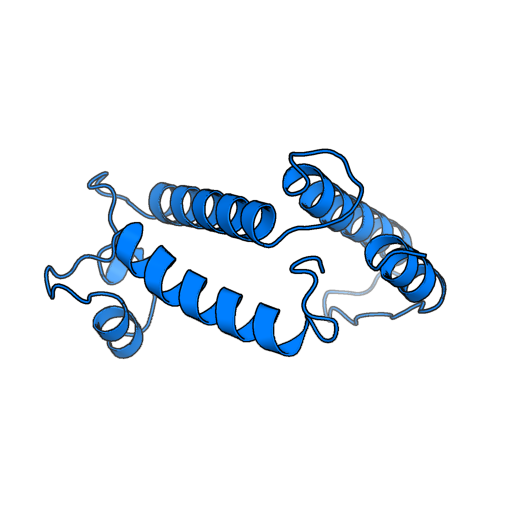A N 1
ATOM 661 C CA . ALA A 1 85 ? -12.717 1.963 9.860 1.00 94.06 85 ALA A CA 1
ATOM 662 C C . ALA A 1 85 ? -13.232 3.289 9.264 1.00 94.06 85 ALA A C 1
ATOM 664 O O . ALA A 1 85 ? -13.463 3.368 8.055 1.00 94.06 85 ALA A O 1
ATOM 665 N N . GLU A 1 86 ? -13.407 4.322 10.090 1.00 94.25 86 GLU A N 1
ATOM 666 C CA . GLU A 1 86 ? -13.836 5.647 9.641 1.00 94.25 86 GLU A CA 1
ATOM 667 C C . GLU A 1 86 ? -12.695 6.378 8.921 1.00 94.25 86 GLU A C 1
ATOM 669 O O . GLU A 1 86 ? -12.885 6.867 7.807 1.00 94.25 86 GLU A O 1
ATOM 674 N N . GLU A 1 87 ? -11.492 6.370 9.498 1.00 93.94 87 GLU A N 1
ATOM 675 C CA . GLU A 1 87 ? -10.287 6.994 8.927 1.00 93.94 87 GLU A CA 1
ATOM 676 C C . GLU A 1 87 ? -9.856 6.326 7.611 1.00 93.94 87 GLU A C 1
ATOM 678 O O . GLU A 1 87 ? -9.519 6.991 6.620 1.00 93.94 87 GLU A O 1
ATOM 683 N N . ALA A 1 88 ? -9.937 4.994 7.555 1.00 92.31 88 ALA A N 1
ATOM 684 C CA . ALA A 1 88 ? -9.636 4.221 6.356 1.00 92.31 88 ALA A CA 1
ATOM 685 C C . ALA A 1 88 ? -10.604 4.549 5.205 1.00 92.31 88 ALA A C 1
ATOM 687 O O . ALA A 1 88 ? -10.205 4.561 4.037 1.00 92.31 88 ALA A O 1
ATOM 688 N N . GLY A 1 89 ? -11.868 4.876 5.505 1.00 91.88 89 GLY A N 1
ATOM 689 C CA . GLY A 1 89 ? -12.860 5.285 4.505 1.00 91.88 89 GLY A CA 1
ATOM 690 C C . GLY A 1 89 ? -13.128 4.220 3.432 1.00 91.88 89 GLY A C 1
ATOM 691 O O . GLY A 1 89 ? -13.406 4.555 2.279 1.00 91.88 89 GLY A O 1
ATOM 692 N N . ILE A 1 90 ? -13.001 2.943 3.797 1.00 89.38 90 ILE A N 1
ATOM 693 C CA . ILE A 1 90 ? -13.235 1.777 2.936 1.00 89.38 90 ILE A CA 1
ATOM 694 C C . ILE A 1 90 ? -14.423 0.959 3.448 1.00 89.38 90 ILE A C 1
ATOM 696 O O . ILE A 1 90 ? -14.889 1.125 4.572 1.00 89.38 90 ILE A O 1
ATOM 700 N N . SER A 1 91 ? -14.936 0.052 2.613 1.00 94.12 91 SER A N 1
ATOM 701 C CA . SER A 1 91 ? -16.014 -0.852 3.030 1.00 94.12 91 SER A CA 1
ATOM 702 C C . SER A 1 91 ? -15.578 -1.760 4.186 1.00 94.12 91 SER A C 1
ATOM 704 O O . SER A 1 91 ? -14.427 -2.191 4.224 1.00 94.12 91 SER A O 1
ATOM 706 N N . THR A 1 92 ? -16.514 -2.148 5.056 1.00 93.00 92 THR A N 1
ATOM 707 C CA . THR A 1 92 ? -16.246 -3.051 6.189 1.00 93.00 92 THR A CA 1
ATOM 708 C C . THR A 1 92 ? -15.594 -4.365 5.762 1.00 93.00 92 THR A C 1
ATOM 710 O O . THR A 1 92 ? -14.675 -4.824 6.422 1.00 93.00 92 THR A O 1
ATOM 713 N N . GLY A 1 93 ? -16.018 -4.952 4.637 1.00 93.56 93 GLY A N 1
ATOM 714 C CA . GLY A 1 93 ? -15.414 -6.190 4.135 1.00 93.56 93 GLY A CA 1
ATOM 715 C C . GLY A 1 93 ? -13.947 -6.021 3.730 1.00 93.56 93 GLY A C 1
ATOM 716 O O . GLY A 1 93 ? -13.140 -6.901 3.999 1.00 93.56 93 GLY A O 1
ATOM 717 N N . ALA A 1 94 ? -13.594 -4.880 3.130 1.00 93.44 94 ALA A N 1
ATOM 718 C CA . ALA A 1 94 ? -12.205 -4.560 2.803 1.00 93.44 94 ALA A CA 1
ATOM 719 C C . ALA A 1 94 ? -11.382 -4.258 4.063 1.00 93.44 94 ALA A C 1
ATOM 721 O O . ALA A 1 94 ? -10.240 -4.688 4.153 1.00 9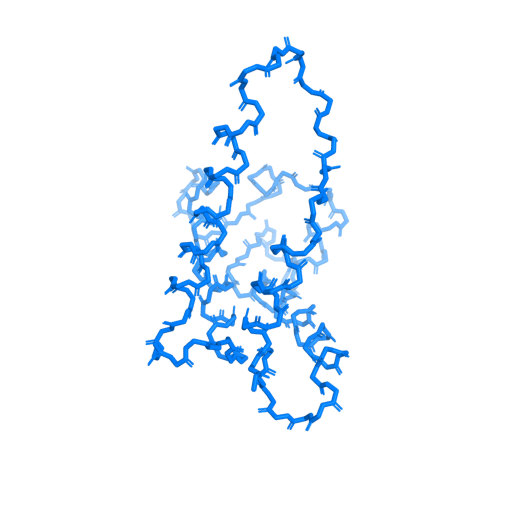3.44 94 ALA A O 1
ATOM 722 N N . PHE A 1 95 ? -11.976 -3.574 5.045 1.00 95.94 95 PHE A N 1
ATOM 723 C CA . PHE A 1 95 ? -11.335 -3.319 6.334 1.00 95.94 95 PHE A CA 1
ATOM 724 C C . PHE A 1 95 ? -11.003 -4.627 7.056 1.00 95.94 95 PHE A C 1
ATOM 726 O O . PHE A 1 95 ? -9.851 -4.860 7.378 1.00 95.94 95 PHE A O 1
ATOM 733 N N . SER A 1 96 ? -11.979 -5.527 7.212 1.00 95.56 96 SER A N 1
ATOM 734 C CA . SER A 1 96 ? -11.769 -6.835 7.848 1.00 95.56 96 SER A CA 1
ATOM 735 C C . SER A 1 96 ? -10.811 -7.755 7.090 1.00 95.56 96 SER A C 1
ATOM 737 O O . SER A 1 96 ? -10.305 -8.706 7.668 1.00 95.56 96 SER A O 1
ATOM 739 N N . HIS A 1 97 ? -10.607 -7.528 5.791 1.00 95.56 97 HIS A N 1
ATOM 740 C CA . HIS A 1 97 ? -9.599 -8.257 5.018 1.00 95.56 97 HIS A CA 1
ATOM 741 C C . HIS A 1 97 ? -8.182 -7.743 5.294 1.00 95.56 97 HIS A C 1
ATOM 743 O O . HIS A 1 97 ? -7.240 -8.528 5.249 1.00 95.56 97 HIS A O 1
ATOM 749 N N . LEU A 1 98 ? -8.036 -6.441 5.559 1.00 96.62 98 LEU A N 1
ATOM 750 C CA . LEU A 1 98 ? -6.755 -5.816 5.886 1.00 96.62 98 LEU A CA 1
ATOM 751 C C . LEU A 1 98 ? -6.382 -5.982 7.366 1.00 96.62 98 LEU A C 1
ATOM 753 O O . LEU A 1 98 ? -5.221 -6.240 7.638 1.00 96.62 98 LEU A O 1
ATOM 757 N N . ASP A 1 99 ? -7.350 -5.882 8.280 1.00 97.38 99 ASP A N 1
ATOM 758 C CA . ASP A 1 99 ? -7.202 -6.083 9.734 1.00 97.38 99 ASP A CA 1
ATOM 759 C C . ASP A 1 99 ? -7.016 -7.582 10.048 1.00 97.38 99 ASP A C 1
ATOM 761 O O . ASP A 1 99 ? -7.951 -8.320 10.380 1.00 97.38 99 ASP A O 1
ATOM 765 N N . THR A 1 100 ? -5.794 -8.062 9.837 1.00 96.38 100 THR A N 1
ATOM 766 C CA . THR A 1 100 ? -5.404 -9.471 9.933 1.00 96.38 100 THR A CA 1
ATOM 767 C C . THR A 1 100 ? -5.249 -9.956 11.367 1.00 96.38 100 THR A C 1
ATOM 769 O O . THR A 1 100 ? -5.419 -11.154 11.621 1.00 96.38 100 THR A O 1
ATOM 772 N N . ASP A 1 101 ? -4.943 -9.060 12.306 1.00 97.00 101 ASP A N 1
ATOM 773 C CA . ASP A 1 101 ? -4.828 -9.389 13.728 1.00 97.00 101 ASP A CA 1
ATOM 774 C C . ASP A 1 101 ? -6.132 -9.134 14.518 1.00 97.00 101 ASP A C 1
ATOM 776 O O . ASP A 1 101 ? -6.240 -9.525 15.685 1.00 97.00 101 ASP A O 1
ATOM 780 N N . SER A 1 102 ? -7.159 -8.587 13.853 1.00 96.50 102 SER A N 1
ATOM 781 C CA . SER A 1 102 ? -8.485 -8.286 14.407 1.00 96.50 102 SER A CA 1
ATOM 782 C C . SER A 1 102 ? -8.458 -7.273 15.555 1.00 96.50 102 SER A C 1
ATOM 784 O O . SER A 1 102 ? -9.311 -7.326 16.456 1.00 96.50 102 SER A O 1
ATOM 786 N N . ASN A 1 103 ? -7.497 -6.348 15.546 1.00 97.38 103 ASN A N 1
ATOM 787 C CA . ASN A 1 103 ? -7.367 -5.298 16.552 1.00 97.38 103 ASN A CA 1
ATOM 788 C C . ASN A 1 103 ? -8.274 -4.075 16.274 1.00 97.38 103 ASN A C 1
ATOM 790 O O . ASN A 1 103 ? -8.383 -3.193 17.132 1.00 97.38 103 ASN A O 1
ATOM 794 N N . ARG A 1 104 ? -9.018 -4.082 15.152 1.00 97.31 104 ARG A N 1
ATOM 795 C CA . ARG A 1 104 ? -9.917 -3.012 14.668 1.00 97.31 104 ARG A CA 1
ATOM 796 C C . ARG A 1 104 ? -9.211 -1.760 14.166 1.00 97.31 104 ARG A C 1
ATOM 798 O O . ARG A 1 104 ? -9.850 -0.712 14.029 1.00 97.31 104 ARG A O 1
ATOM 805 N N . LEU A 1 105 ? -7.931 -1.874 13.887 1.00 97.56 105 LEU A N 1
ATOM 806 C CA . LEU A 1 105 ? -7.100 -0.874 13.256 1.00 97.56 105 LEU A CA 1
ATOM 807 C C . LEU A 1 105 ? -6.469 -1.527 12.028 1.00 97.56 105 LEU A C 1
ATOM 809 O O . LEU A 1 105 ? -6.366 -2.742 11.942 1.00 97.56 105 LEU A O 1
ATOM 813 N N . VAL A 1 106 ? -6.104 -0.705 11.055 1.00 97.75 106 VAL A N 1
ATOM 814 C CA . VAL A 1 106 ? -5.308 -1.127 9.909 1.00 97.75 106 VAL A CA 1
ATOM 815 C C . VAL A 1 106 ? -3.993 -0.374 9.972 1.00 97.75 106 VAL A C 1
ATOM 817 O O . VAL A 1 106 ? -3.969 0.848 9.791 1.00 97.75 106 VAL A O 1
ATOM 820 N N . ASP A 1 107 ? -2.913 -1.092 10.260 1.00 96.56 107 ASP A N 1
ATOM 821 C CA . ASP A 1 107 ? -1.583 -0.505 10.414 1.00 96.56 107 ASP A CA 1
ATOM 822 C C . ASP A 1 107 ? -0.743 -0.553 9.122 1.00 96.56 107 ASP A C 1
ATOM 824 O O . ASP A 1 107 ? -1.163 -1.028 8.061 1.00 96.56 107 ASP A O 1
ATOM 828 N N . ASN A 1 108 ? 0.476 -0.010 9.193 1.00 94.50 108 ASN A N 1
ATOM 829 C CA . ASN A 1 108 ? 1.393 0.019 8.053 1.00 94.50 108 ASN A CA 1
ATOM 830 C C . ASN A 1 108 ? 1.754 -1.391 7.565 1.00 94.50 108 ASN A C 1
ATOM 832 O O . ASN A 1 108 ? 1.778 -1.634 6.359 1.00 94.50 108 ASN A O 1
ATOM 836 N N . GLY A 1 109 ? 2.000 -2.323 8.487 1.00 95.69 109 GLY A N 1
ATOM 837 C CA . GLY A 1 109 ? 2.384 -3.692 8.163 1.00 95.69 109 GLY A CA 1
ATOM 838 C C . GLY A 1 109 ? 1.283 -4.435 7.416 1.00 95.69 109 GLY A C 1
ATOM 839 O O . GLY A 1 109 ? 1.566 -5.145 6.450 1.00 95.69 109 GLY A O 1
ATOM 840 N N . GLU A 1 110 ? 0.033 -4.225 7.804 1.00 96.94 110 GLU A N 1
ATOM 841 C CA . GLU A 1 110 ? -1.128 -4.852 7.179 1.00 96.94 110 GLU A CA 1
ATOM 842 C C . GLU A 1 110 ? -1.371 -4.359 5.751 1.00 96.94 110 GLU A C 1
ATOM 844 O O . GLU A 1 110 ? -1.497 -5.164 4.819 1.00 96.94 110 GLU A O 1
ATOM 849 N N . ILE A 1 111 ? -1.339 -3.038 5.538 1.00 95.00 111 ILE A N 1
ATOM 850 C CA . ILE A 1 111 ? -1.452 -2.466 4.189 1.00 95.00 111 ILE A CA 1
ATOM 851 C C . ILE A 1 111 ? -0.256 -2.893 3.333 1.00 95.00 111 ILE A C 1
ATOM 853 O O . ILE A 1 111 ? -0.434 -3.270 2.172 1.00 95.00 111 ILE A O 1
ATOM 857 N N . LEU A 1 112 ? 0.960 -2.853 3.887 1.00 93.38 112 LEU A N 1
ATOM 858 C CA . LEU A 1 112 ? 2.181 -3.201 3.163 1.00 93.38 112 LEU A CA 1
ATOM 859 C C . LEU A 1 112 ? 2.208 -4.677 2.771 1.00 93.38 112 LEU A C 1
ATOM 861 O O . LEU A 1 112 ? 2.634 -5.001 1.664 1.00 93.38 112 LEU A O 1
ATOM 865 N N . SER A 1 113 ? 1.728 -5.564 3.641 1.00 93.56 113 SER A N 1
ATOM 866 C CA . SER A 1 113 ? 1.604 -6.993 3.358 1.00 93.56 113 SER A CA 1
ATOM 867 C C . SER A 1 113 ? 0.698 -7.232 2.150 1.00 93.56 113 SER A C 1
ATOM 869 O O . SER A 1 113 ? 1.109 -7.862 1.170 1.00 93.56 113 SER A O 1
ATOM 871 N N . GLU A 1 114 ? -0.513 -6.666 2.163 1.00 94.19 114 GLU A N 1
ATOM 872 C CA . GLU A 1 114 ? -1.472 -6.898 1.083 1.00 94.19 114 GLU A CA 1
ATOM 873 C C . GLU A 1 114 ? -1.055 -6.197 -0.217 1.00 94.19 114 GLU A C 1
ATOM 875 O O . GLU A 1 114 ? -1.060 -6.805 -1.291 1.00 94.19 114 GLU A O 1
ATOM 880 N N . ALA 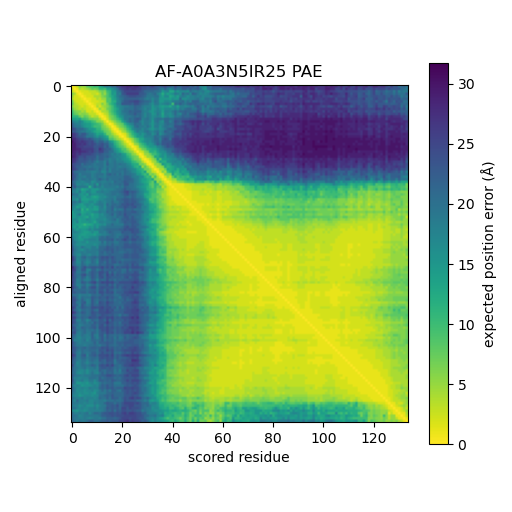A 1 115 ? -0.624 -4.936 -0.142 1.00 91.12 115 ALA A N 1
ATOM 881 C CA . ALA A 1 115 ? -0.153 -4.201 -1.311 1.00 91.12 115 ALA A CA 1
ATOM 882 C C . 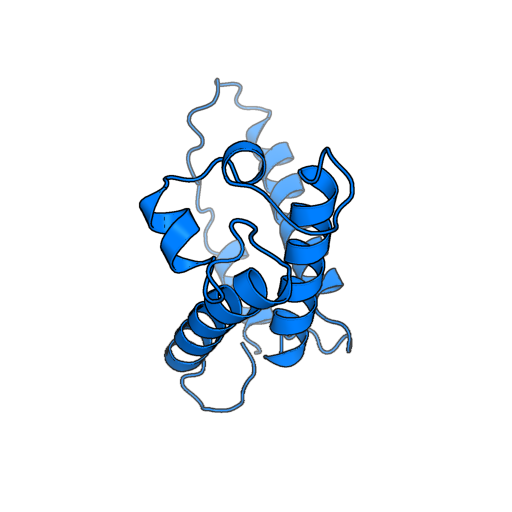ALA A 1 115 ? 1.139 -4.807 -1.887 1.00 91.12 115 ALA A C 1
ATOM 884 O O . ALA A 1 115 ? 1.297 -4.885 -3.107 1.00 91.12 115 ALA A O 1
ATOM 885 N N . GLY A 1 116 ? 2.031 -5.303 -1.027 1.00 90.88 116 GLY A N 1
ATOM 886 C CA . GLY A 1 116 ? 3.237 -6.030 -1.408 1.00 90.88 116 GLY A CA 1
ATOM 887 C C . GLY A 1 116 ? 2.917 -7.333 -2.137 1.00 90.88 116 GLY A C 1
ATOM 888 O O . GLY A 1 116 ? 3.507 -7.603 -3.180 1.00 90.88 116 GLY A O 1
ATOM 889 N N . ARG A 1 117 ? 1.922 -8.098 -1.667 1.00 90.94 117 ARG A N 1
ATOM 890 C CA . ARG A 1 117 ? 1.433 -9.309 -2.349 1.00 90.94 117 ARG A CA 1
ATOM 891 C C . ARG A 1 117 ? 0.902 -9.002 -3.749 1.00 90.94 117 ARG A C 1
ATOM 893 O O . ARG A 1 117 ? 1.193 -9.737 -4.694 1.00 90.94 117 ARG A O 1
ATOM 900 N N . ILE A 1 118 ? 0.137 -7.918 -3.892 1.00 88.94 118 ILE A N 1
ATOM 901 C CA . ILE A 1 118 ? -0.371 -7.455 -5.192 1.00 88.94 118 ILE A CA 1
ATOM 902 C C . ILE A 1 118 ? 0.796 -7.054 -6.103 1.00 88.94 118 ILE A C 1
ATOM 904 O O . ILE A 1 118 ? 0.838 -7.471 -7.261 1.00 88.94 118 ILE A O 1
ATOM 908 N N . LEU A 1 119 ? 1.756 -6.286 -5.582 1.00 89.50 119 LEU A N 1
ATOM 909 C CA . LEU A 1 119 ? 2.932 -5.838 -6.326 1.00 89.50 119 LEU A CA 1
ATOM 910 C C . LEU A 1 119 ? 3.795 -7.016 -6.794 1.00 89.50 119 LEU A C 1
ATOM 912 O O . LEU A 1 119 ? 4.160 -7.068 -7.965 1.00 89.50 119 LEU A O 1
ATOM 916 N N . ASP A 1 120 ? 4.067 -7.987 -5.924 1.00 87.44 120 ASP A N 1
ATOM 917 C CA . ASP A 1 120 ? 4.819 -9.195 -6.273 1.00 87.44 120 ASP A CA 1
ATOM 918 C C . ASP A 1 120 ? 4.095 -9.994 -7.375 1.00 87.44 120 ASP A C 1
ATOM 920 O O . ASP A 1 120 ? 4.723 -10.454 -8.333 1.00 87.44 120 ASP A O 1
ATOM 924 N N . GLY A 1 121 ? 2.761 -10.094 -7.301 1.00 86.38 121 GLY A N 1
ATOM 925 C CA . GLY A 1 121 ? 1.938 -10.691 -8.355 1.00 86.38 121 GLY A CA 1
ATOM 926 C C . GLY A 1 121 ? 2.065 -9.960 -9.695 1.00 86.38 121 GLY A C 1
ATOM 927 O O . GLY A 1 121 ? 2.283 -10.597 -10.726 1.00 86.38 121 GLY A O 1
ATOM 928 N N . LEU A 1 122 ? 2.000 -8.627 -9.692 1.00 86.25 122 LEU A N 1
ATOM 929 C CA . LEU A 1 122 ? 2.174 -7.809 -10.897 1.00 86.25 122 LEU A CA 1
ATOM 930 C C . LEU A 1 122 ? 3.575 -7.961 -11.495 1.00 86.25 122 LEU A C 1
ATOM 932 O O . LEU A 1 122 ? 3.702 -8.182 -12.699 1.00 86.25 122 LEU A O 1
ATOM 936 N N . ILE A 1 123 ? 4.618 -7.901 -10.665 1.00 84.81 123 ILE A N 1
ATOM 937 C CA . ILE A 1 123 ? 6.003 -8.080 -11.107 1.00 84.81 123 ILE A CA 1
ATOM 938 C C . ILE A 1 123 ? 6.176 -9.463 -11.731 1.00 84.81 123 ILE A C 1
ATOM 940 O O . ILE A 1 123 ? 6.758 -9.555 -12.803 1.00 84.81 123 ILE A O 1
ATOM 944 N N . SER A 1 124 ? 5.604 -10.522 -11.149 1.00 84.06 124 SER A N 1
ATOM 945 C CA . SER A 1 124 ? 5.709 -11.875 -11.719 1.00 84.06 124 SER A CA 1
ATOM 946 C C . SER A 1 124 ? 5.123 -12.005 -13.134 1.00 84.06 124 SER A C 1
ATOM 948 O O . SER A 1 124 ? 5.578 -12.836 -13.917 1.00 84.06 124 SER A O 1
ATOM 950 N N . ILE A 1 125 ? 4.132 -11.174 -13.476 1.00 84.00 125 ILE A N 1
ATOM 951 C CA . ILE A 1 125 ? 3.505 -11.144 -14.804 1.00 84.00 125 ILE A CA 1
ATOM 952 C C . ILE A 1 125 ? 4.317 -10.271 -15.773 1.00 84.00 125 ILE A C 1
ATOM 954 O O . ILE A 1 125 ? 4.417 -10.593 -16.958 1.00 84.00 125 ILE A O 1
ATOM 958 N N . LEU A 1 126 ? 4.878 -9.160 -15.287 1.00 80.81 126 LEU A N 1
ATOM 959 C CA . LEU A 1 126 ? 5.585 -8.170 -16.105 1.00 80.81 126 LEU A CA 1
ATOM 960 C C . LEU A 1 126 ? 7.064 -8.522 -16.341 1.00 80.81 126 LEU A C 1
ATOM 962 O O . LEU A 1 126 ? 7.590 -8.251 -17.424 1.00 80.81 126 LEU A O 1
ATOM 966 N N . ASP A 1 127 ? 7.718 -9.173 -15.379 1.00 80.44 127 ASP A N 1
ATOM 967 C CA . ASP A 1 127 ? 9.112 -9.630 -15.435 1.00 80.44 127 ASP A CA 1
ATOM 968 C C . ASP A 1 127 ? 9.252 -10.906 -16.285 1.00 80.44 127 ASP A C 1
ATOM 970 O O . ASP A 1 127 ? 9.647 -11.986 -15.845 1.00 80.44 127 ASP A O 1
ATOM 974 N N . THR A 1 128 ? 8.900 -10.777 -17.562 1.00 77.06 128 THR A N 1
ATOM 975 C CA . THR A 1 128 ? 8.882 -11.879 -18.537 1.00 77.06 128 THR A CA 1
ATOM 976 C C . THR A 1 128 ? 10.257 -12.493 -18.821 1.00 77.06 128 THR A C 1
ATOM 978 O O . THR A 1 128 ? 10.333 -13.571 -19.411 1.00 77.06 128 THR A O 1
ATOM 981 N N . ASN A 1 129 ? 11.347 -11.830 -18.423 1.00 78.31 129 ASN A N 1
ATOM 982 C CA . ASN A 1 129 ? 12.719 -12.312 -18.595 1.00 78.31 129 ASN A CA 1
ATOM 983 C C . ASN A 1 129 ? 13.422 -12.639 -17.261 1.00 78.31 129 ASN A C 1
ATOM 985 O O . ASN A 1 129 ? 14.605 -12.986 -17.283 1.00 78.31 129 ASN A O 1
ATOM 989 N N . ASN A 1 130 ? 12.687 -12.591 -16.143 1.00 77.69 130 ASN A N 1
ATOM 990 C CA . ASN A 1 130 ? 13.123 -12.962 -14.797 1.00 77.69 130 ASN A CA 1
ATOM 991 C C . ASN A 1 130 ? 14.383 -12.213 -14.324 1.00 77.69 130 ASN A C 1
ATOM 993 O O . ASN A 1 130 ? 15.234 -12.776 -13.625 1.00 77.69 130 ASN A O 1
ATOM 997 N N . ASN A 1 131 ? 14.550 -10.962 -14.760 1.00 78.81 131 ASN A N 1
ATOM 998 C CA . ASN A 1 131 ? 15.700 -10.134 -14.405 1.00 78.81 131 ASN A CA 1
ATOM 999 C C . ASN A 1 131 ? 15.414 -9.195 -13.219 1.00 78.81 131 ASN A C 1
ATOM 1001 O O . ASN A 1 131 ? 16.325 -8.483 -12.791 1.00 78.81 131 ASN A O 1
ATOM 1005 N N . LYS A 1 132 ? 14.188 -9.223 -12.677 1.00 72.94 132 LYS A N 1
ATOM 1006 C CA . LYS A 1 132 ? 13.696 -8.421 -11.546 1.00 72.94 132 LYS A CA 1
ATOM 1007 C C . LYS A 1 132 ? 13.708 -6.908 -11.778 1.00 72.94 132 LYS A C 1
ATOM 1009 O O . LYS A 1 132 ? 13.696 -6.142 -10.807 1.00 72.94 132 LYS A O 1
ATOM 1014 N N . ARG A 1 133 ? 13.743 -6.482 -13.042 1.00 68.31 133 ARG A N 1
ATOM 1015 C CA . ARG A 1 133 ? 13.731 -5.079 -13.473 1.00 68.31 133 ARG A CA 1
ATOM 1016 C C . ARG A 1 133 ? 12.561 -4.865 -14.423 1.00 68.31 133 ARG A C 1
ATOM 1018 O O . ARG A 1 133 ? 12.369 -5.654 -15.349 1.00 68.31 133 ARG A O 1
ATOM 1025 N N . LEU A 1 134 ? 11.804 -3.797 -14.190 1.00 61.91 134 LEU A N 1
ATOM 1026 C CA . LEU A 1 134 ? 10.712 -3.398 -15.076 1.00 61.91 134 LEU A CA 1
ATOM 1027 C C . LEU A 1 134 ? 11.191 -2.510 -16.219 1.00 61.91 134 LEU A C 1
ATOM 1029 O O . LEU A 1 134 ? 12.136 -1.701 -16.052 1.00 61.91 134 LEU A O 1
#

pLDDT: mean 74.85, std 21.96, range [34.12, 97.75]